Protein AF-A0A382L5S8-F1 (afdb_monomer)

Solvent-accessible surface area (backbone atoms only — not comparable to full-atom values): 6319 Å² total; per-residue (Å²): 64,32,60,45,55,55,72,37,81,93,51,70,38,47,45,64,38,67,53,96,89,38,38,29,32,54,40,30,52,48,18,57,57,67,30,69,77,60,98,70,57,33,40,35,20,45,46,73,76,53,44,63,51,23,57,76,71,74,41,43,64,42,82,46,64,58,73,65,30,42,91,82,44,52,69,68,60,51,51,51,54,48,44,68,75,40,72,85,58,94,75,87,55,85,46,63,33,84,41,54,80,52,46,15,69,65,63,59,72,112

Nearest PDB structures (foldseek):
  1eyr-assembly1_B  TM=9.465E-01  e=4.599E-08  Neisseria meningitidis
  6ckj-assembly1_A  TM=9.377E-01  e=7.183E-08  Neisseria meningitidis
  6ifd-assembly1_A  TM=9.144E-01  e=4.315E-08  Vibrio cholerae
  6ifd-assembly2_C  TM=9.150E-01  e=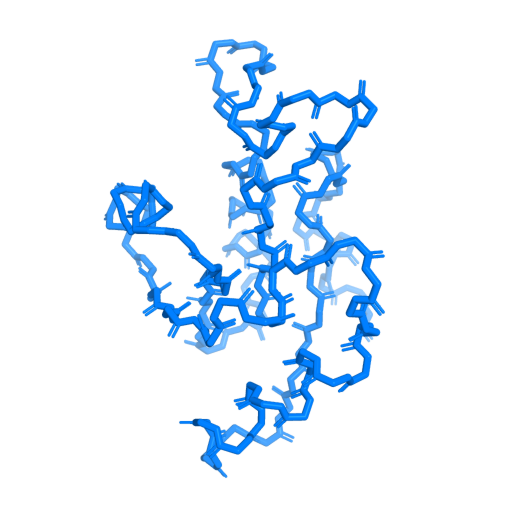8.159E-08  Vibrio cholerae
  1qwj-assembly2_D  TM=9.193E-01  e=1.447E-07  Mus musculus

pLDDT: mean 94.83, std 4.57, range [75.81, 98.69]

Secondary structure (DSSP, 8-state):
-EE--S--SSSTTGGG-EETTEEHHHHHHHHHHHT---S--EEEESSGGGHHHHHHTT-EEEE--GGGGSTT--HHHHHHHHHHH-TT-S------TT-TT--HHHHHT-

Mean predicted aligned error: 2.75 Å

InterPro domains:
  IPR003329 Acylneuraminate cytidylyltransferase [PF02348] (2-109)
  IPR029044 Nucleotide-diphospho-sugar transferases [G3DSA:3.90.550.10] (1-110)
  IPR029044 Nucleotide-diphospho-sugar transferases [SSF53448] (1-109)
  IPR050793 CMP-NeuNAc synthase [PTHR21485] (1-110)

Structure (mmCIF, N/CA/C/O backbone):
data_AF-A0A382L5S8-F1
#
_entry.id   AF-A0A382L5S8-F1
#
loop_
_atom_site.group_PDB
_atom_site.id
_atom_site.type_symbol
_atom_site.label_atom_id
_atom_site.label_alt_id
_atom_site.label_comp_id
_atom_site.label_asym_id
_atom_site.label_entity_id
_atom_site.label_seq_id
_atom_site.pdbx_PDB_ins_code
_atom_site.Cartn_x
_atom_site.Cartn_y
_atom_site.Cartn_z
_atom_site.occupancy
_atom_site.B_iso_or_equiv
_atom_site.auth_seq_id
_atom_site.auth_comp_id
_atom_site.auth_asym_id
_atom_site.auth_atom_id
_atom_site.pdbx_PDB_model_num
ATOM 1 N N . MET A 1 1 ? -2.208 0.787 -5.430 1.00 97.44 1 MET A N 1
ATOM 2 C CA . MET A 1 1 ? -0.902 0.436 -4.819 1.00 97.44 1 MET A CA 1
ATOM 3 C C . MET A 1 1 ? -0.641 1.264 -3.562 1.00 97.44 1 MET A C 1
ATOM 5 O O . MET A 1 1 ? -0.930 2.456 -3.549 1.00 97.44 1 MET A O 1
ATOM 9 N N . ILE A 1 2 ? -0.074 0.651 -2.519 1.00 98.19 2 ILE A N 1
ATOM 10 C CA . ILE A 1 2 ? 0.384 1.313 -1.284 1.00 98.19 2 ILE A CA 1
ATOM 11 C C . ILE A 1 2 ? 1.918 1.187 -1.220 1.00 98.19 2 ILE A C 1
ATOM 13 O O . ILE A 1 2 ? 2.426 0.128 -0.840 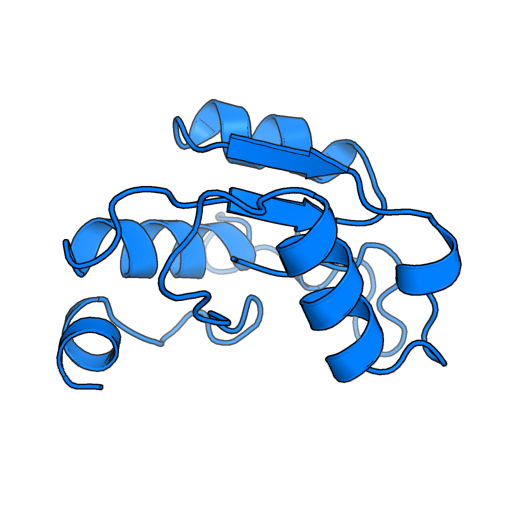1.00 98.19 2 ILE A O 1
ATOM 17 N N . PRO A 1 3 ? 2.686 2.215 -1.614 1.00 96.50 3 PRO A N 1
ATOM 18 C CA . PRO A 1 3 ? 4.143 2.141 -1.665 1.00 96.50 3 PRO A CA 1
ATOM 19 C C . PRO A 1 3 ? 4.769 2.359 -0.288 1.00 96.50 3 PRO A C 1
ATOM 21 O O . PRO A 1 3 ? 4.635 3.418 0.320 1.00 96.50 3 PRO A O 1
ATOM 24 N N . ALA A 1 4 ? 5.525 1.376 0.189 1.00 95.19 4 ALA A N 1
ATOM 25 C CA . ALA A 1 4 ? 6.135 1.369 1.507 1.00 95.19 4 ALA A CA 1
ATOM 26 C C . ALA A 1 4 ? 7.637 1.099 1.419 1.00 95.19 4 ALA A C 1
ATOM 28 O O . ALA A 1 4 ? 8.087 -0.030 1.268 1.00 95.19 4 ALA A O 1
ATOM 29 N N . ARG A 1 5 ? 8.436 2.155 1.562 1.00 92.44 5 ARG A N 1
ATOM 30 C CA . ARG A 1 5 ? 9.902 2.070 1.543 1.00 92.44 5 ARG A CA 1
ATOM 31 C C . ARG A 1 5 ? 10.468 1.675 2.905 1.00 92.44 5 ARG A C 1
ATOM 33 O O . ARG A 1 5 ? 10.059 2.265 3.914 1.00 92.44 5 ARG A O 1
ATOM 40 N N . PHE A 1 6 ? 11.433 0.754 2.940 1.00 90.88 6 PHE A N 1
ATOM 41 C CA . PHE A 1 6 ? 12.088 0.348 4.190 1.00 90.88 6 PHE A CA 1
ATOM 42 C C . PHE A 1 6 ? 13.084 1.411 4.679 1.00 90.88 6 PHE A C 1
ATOM 44 O O . PHE A 1 6 ? 13.015 1.861 5.827 1.00 90.88 6 PHE A O 1
ATOM 51 N N . GLY A 1 7 ? 13.939 1.898 3.772 1.00 85.31 7 GLY A N 1
ATOM 52 C CA . GLY A 1 7 ? 15.031 2.848 4.034 1.00 85.31 7 GLY A CA 1
ATOM 53 C C . GLY A 1 7 ? 14.614 4.306 4.287 1.00 85.31 7 GLY A C 1
ATOM 54 O O . GLY A 1 7 ? 15.130 5.228 3.653 1.00 85.31 7 GLY A O 1
ATOM 55 N N . SER A 1 8 ? 13.665 4.555 5.191 1.00 80.88 8 SER A N 1
ATOM 56 C CA . SER A 1 8 ? 13.264 5.922 5.560 1.00 80.88 8 SER A CA 1
ATOM 57 C C . SER A 1 8 ? 14.355 6.641 6.368 1.00 80.88 8 SER A C 1
ATOM 59 O O . SER A 1 8 ? 14.835 6.118 7.368 1.00 80.88 8 SER A O 1
ATOM 61 N N . THR A 1 9 ? 14.735 7.851 5.938 1.00 76.06 9 THR A N 1
ATOM 62 C CA . THR A 1 9 ? 15.903 8.586 6.465 1.00 76.06 9 THR A CA 1
ATOM 63 C C . THR A 1 9 ? 15.586 9.476 7.668 1.00 76.06 9 THR A C 1
ATOM 65 O O . THR A 1 9 ? 16.327 9.458 8.642 1.00 76.06 9 THR A O 1
ATOM 68 N N . ARG A 1 10 ? 14.480 10.239 7.625 1.00 81.62 10 ARG A N 1
ATOM 69 C CA . ARG A 1 10 ? 14.068 11.150 8.716 1.00 81.62 10 ARG A CA 1
ATOM 70 C C . ARG A 1 10 ? 13.480 10.407 9.918 1.00 81.62 10 ARG A C 1
ATOM 72 O O . ARG A 1 10 ? 13.888 10.640 11.046 1.00 81.62 10 ARG A O 1
ATOM 79 N N . LEU A 1 11 ? 12.548 9.490 9.659 1.00 83.06 11 LEU A N 1
ATOM 80 C CA . LEU A 1 11 ? 12.004 8.562 10.649 1.00 83.06 11 LEU A CA 1
ATOM 81 C C . LEU A 1 11 ? 12.289 7.145 10.157 1.00 83.06 11 LEU A C 1
ATOM 83 O O . LEU A 1 11 ? 11.706 6.713 9.159 1.00 83.06 11 LEU A O 1
ATOM 87 N N . LYS A 1 12 ? 13.220 6.448 10.817 1.00 83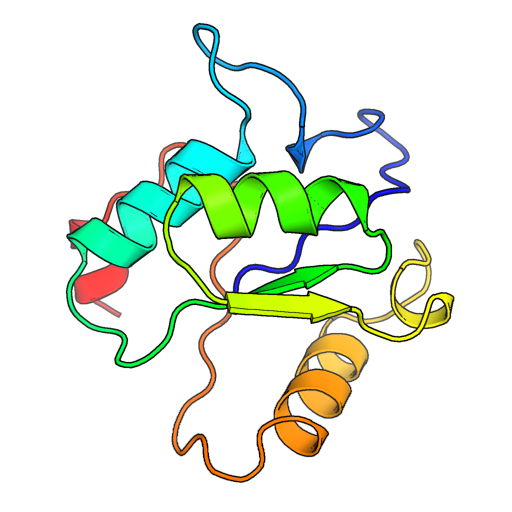.38 12 LYS A N 1
ATOM 88 C CA . LYS A 1 12 ? 13.593 5.076 10.450 1.00 83.38 12 LYS A CA 1
ATOM 89 C C . LYS A 1 12 ? 12.357 4.186 10.465 1.00 83.38 12 LYS A C 1
ATOM 91 O O . LYS A 1 12 ? 11.572 4.241 11.404 1.00 83.38 12 LYS A O 1
ATOM 96 N N . MET A 1 13 ? 12.190 3.386 9.412 1.00 86.31 13 MET A N 1
ATOM 97 C CA . MET A 1 13 ? 11.076 2.441 9.278 1.00 86.31 13 MET A CA 1
ATOM 98 C C . MET A 1 13 ? 9.689 3.074 9.517 1.00 86.31 13 MET A C 1
ATOM 100 O O . MET A 1 13 ? 8.806 2.423 10.061 1.00 86.31 13 MET A O 1
ATOM 104 N N . LYS A 1 14 ? 9.467 4.331 9.092 1.00 89.44 14 LYS A N 1
ATOM 105 C CA . LYS A 1 14 ? 8.224 5.092 9.356 1.00 89.44 14 LYS A CA 1
ATOM 106 C C . LYS A 1 14 ? 6.922 4.325 9.087 1.00 89.44 14 LYS A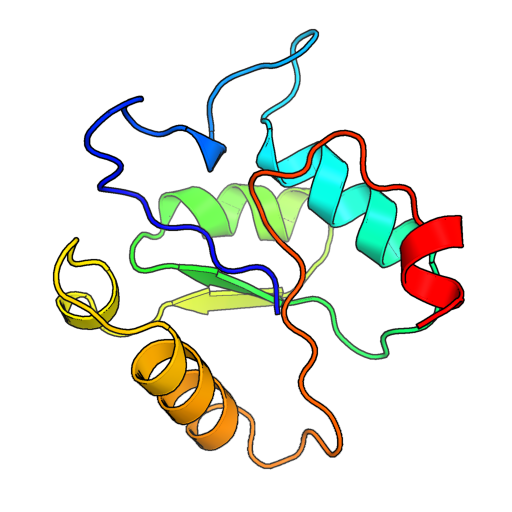 C 1
ATOM 108 O O . LYS A 1 14 ? 5.994 4.424 9.872 1.00 89.44 14 LYS A O 1
ATOM 113 N N . ASN A 1 15 ? 6.868 3.526 8.019 1.00 92.56 15 ASN A N 1
ATOM 114 C CA . ASN A 1 15 ? 5.679 2.744 7.656 1.00 92.56 15 ASN A CA 1
ATOM 115 C C . ASN A 1 15 ? 5.364 1.632 8.677 1.00 92.56 15 ASN A C 1
ATOM 117 O O . ASN A 1 15 ? 4.225 1.184 8.771 1.00 92.56 15 ASN A O 1
ATOM 121 N N . LEU A 1 16 ? 6.374 1.191 9.431 1.00 93.69 16 LEU A N 1
ATOM 122 C CA . LEU A 1 16 ? 6.279 0.203 10.506 1.00 93.69 16 LEU A CA 1
ATOM 123 C C . LEU A 1 16 ? 6.151 0.850 11.891 1.00 93.69 16 LEU A C 1
ATOM 125 O O . LEU A 1 16 ? 5.886 0.141 12.859 1.00 93.69 16 LEU A O 1
ATOM 129 N N . ALA A 1 17 ? 6.355 2.168 12.001 1.00 93.31 17 ALA A N 1
ATOM 130 C CA . ALA A 1 17 ? 6.230 2.878 13.265 1.00 93.31 17 ALA A CA 1
ATOM 131 C C . ALA A 1 17 ? 4.809 2.717 13.808 1.00 93.31 17 ALA A C 1
ATOM 133 O O . ALA A 1 17 ? 3.840 2.783 13.050 1.00 93.31 17 ALA A O 1
ATOM 134 N N . LEU A 1 18 ? 4.697 2.481 15.113 1.00 94.00 18 LEU A N 1
ATOM 135 C CA . LEU A 1 18 ? 3.409 2.249 15.745 1.00 94.00 18 LEU A CA 1
ATOM 136 C C . LEU A 1 18 ? 2.715 3.579 16.039 1.00 94.00 18 LEU A C 1
ATOM 138 O O . LEU A 1 18 ? 3.309 4.484 16.622 1.00 94.00 18 LEU A O 1
ATOM 142 N N . ILE A 1 19 ? 1.446 3.661 15.668 1.00 94.19 19 ILE A N 1
ATOM 143 C CA . ILE A 1 19 ? 0.488 4.661 16.129 1.00 94.19 19 ILE A CA 1
ATOM 144 C C . ILE A 1 19 ? -0.570 3.856 16.874 1.00 94.19 19 ILE A C 1
ATOM 146 O O . ILE A 1 19 ? -1.048 2.868 16.332 1.00 94.19 19 ILE A O 1
ATOM 150 N N . ASP A 1 20 ? -0.849 4.200 18.131 1.00 94.38 20 ASP A N 1
ATOM 151 C CA . ASP A 1 20 ? -1.836 3.492 18.966 1.00 94.38 20 ASP A CA 1
ATOM 152 C C . ASP A 1 20 ? -1.704 1.947 18.913 1.00 94.38 20 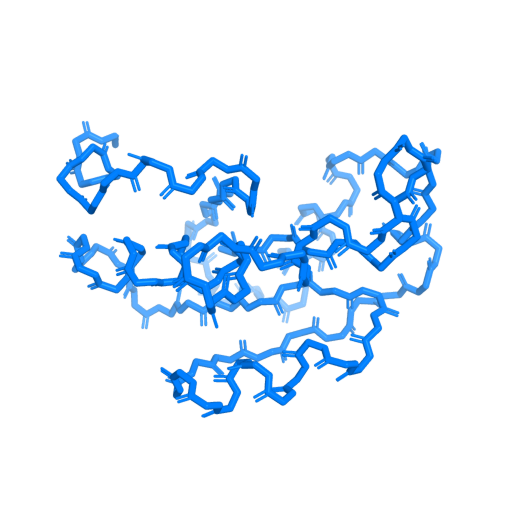ASP A C 1
ATOM 154 O O . ASP A 1 20 ? -2.649 1.196 18.678 1.00 94.38 20 ASP A O 1
ATOM 158 N N . GLY A 1 21 ? -0.461 1.460 19.026 1.00 94.12 21 GLY A N 1
ATOM 159 C CA . GLY A 1 21 ? -0.138 0.028 19.002 1.00 94.12 21 GLY A CA 1
ATOM 160 C C . GLY A 1 21 ? -0.198 -0.659 17.629 1.00 94.12 21 GLY A C 1
ATOM 161 O O . GLY A 1 21 ? 0.115 -1.846 17.544 1.00 94.12 21 GLY A O 1
ATOM 162 N N . LYS A 1 22 ? -0.540 0.049 16.545 1.00 93.12 22 LYS A N 1
ATOM 163 C CA . LYS A 1 22 ? -0.659 -0.508 15.186 1.00 93.12 22 LYS A CA 1
ATOM 164 C C . LYS A 1 22 ? 0.358 0.118 14.221 1.00 93.12 22 LYS A C 1
ATOM 166 O O . LYS A 1 22 ? 0.587 1.323 14.282 1.00 93.12 22 LYS A O 1
ATOM 171 N N . PRO A 1 23 ? 0.968 -0.649 13.294 1.00 94.00 23 PRO A N 1
ATOM 172 C CA . PRO A 1 23 ? 1.878 -0.084 12.293 1.00 94.00 23 PRO A CA 1
ATOM 173 C C . PRO A 1 23 ? 1.194 0.998 11.447 1.00 94.00 23 PRO A C 1
ATOM 175 O O . PRO A 1 23 ? 0.082 0.778 10.981 1.00 94.00 23 PRO A O 1
ATOM 178 N N . MET A 1 24 ? 1.856 2.124 11.178 1.00 95.44 24 MET A N 1
ATOM 179 C CA . MET A 1 24 ? 1.301 3.250 10.407 1.00 95.44 24 MET A CA 1
ATOM 180 C C . MET A 1 24 ? 0.655 2.812 9.084 1.00 95.44 24 MET A C 1
ATOM 182 O O . MET A 1 24 ? -0.456 3.229 8.770 1.00 95.44 24 MET A O 1
ATOM 186 N N . ILE A 1 25 ? 1.308 1.915 8.338 1.00 96.50 25 ILE A N 1
ATOM 187 C CA . ILE A 1 25 ? 0.782 1.406 7.063 1.00 96.50 25 ILE A CA 1
ATOM 188 C C . ILE A 1 25 ? -0.557 0.664 7.208 1.00 96.50 25 ILE A C 1
ATOM 190 O O . ILE A 1 25 ? -1.335 0.621 6.260 1.00 96.50 25 ILE A O 1
ATOM 194 N N . SER A 1 26 ? -0.856 0.094 8.380 1.00 96.62 26 SER A N 1
ATOM 195 C CA . SER A 1 26 ? -2.112 -0.630 8.589 1.00 96.62 26 SER A CA 1
ATOM 196 C C . SER A 1 26 ? -3.343 0.260 8.497 1.00 96.62 26 SER A C 1
ATOM 198 O O . SER A 1 26 ? -4.360 -0.175 7.967 1.00 96.62 26 SER A O 1
ATOM 200 N N . TYR A 1 27 ? -3.239 1.512 8.946 1.00 97.44 27 TYR A N 1
ATOM 201 C CA . TYR A 1 27 ? -4.317 2.489 8.829 1.00 97.44 27 TYR A CA 1
ATOM 202 C C . TYR A 1 27 ? -4.663 2.746 7.364 1.00 97.44 27 TYR A C 1
ATOM 204 O O . TYR A 1 27 ? -5.827 2.726 6.986 1.00 97.44 27 TYR A O 1
ATOM 212 N N . VAL A 1 28 ? -3.636 2.883 6.523 1.00 97.50 28 VAL A N 1
ATOM 213 C CA . VAL A 1 28 ? -3.798 3.128 5.086 1.00 97.50 28 VAL A CA 1
ATOM 214 C C . VAL A 1 28 ? -4.364 1.903 4.368 1.00 97.50 28 VAL A C 1
ATOM 216 O O . VAL A 1 28 ? -5.201 2.041 3.481 1.00 97.50 28 VAL A O 1
ATOM 219 N N . ILE A 1 29 ? -3.947 0.698 4.768 1.00 98.06 29 ILE A N 1
ATOM 220 C CA . ILE A 1 29 ? -4.532 -0.546 4.252 1.00 98.06 29 ILE A CA 1
ATOM 221 C C . ILE A 1 29 ? -6.020 -0.624 4.603 1.00 98.06 29 ILE A C 1
ATOM 223 O O . ILE A 1 29 ? -6.828 -0.932 3.732 1.00 98.06 29 ILE A O 1
ATOM 227 N N . ASN A 1 30 ? -6.390 -0.329 5.851 1.00 98.00 30 ASN A N 1
ATOM 228 C CA . ASN A 1 30 ? -7.790 -0.347 6.272 1.00 98.00 30 ASN A CA 1
ATOM 229 C C . ASN A 1 30 ? -8.609 0.703 5.525 1.00 98.00 30 ASN A C 1
ATOM 231 O O . ASN A 1 30 ? -9.634 0.344 4.965 1.00 98.00 30 ASN A O 1
ATOM 235 N N . ALA A 1 31 ? -8.117 1.937 5.405 1.00 98.06 31 ALA A N 1
ATOM 236 C CA . ALA A 1 31 ? -8.790 2.985 4.642 1.00 98.06 31 ALA A CA 1
ATOM 237 C C . ALA A 1 31 ? -9.014 2.581 3.174 1.00 98.06 31 ALA A C 1
ATOM 239 O O . ALA A 1 31 ? -10.106 2.757 2.642 1.00 98.06 31 ALA A O 1
ATOM 240 N N . ALA A 1 32 ? -8.010 1.979 2.525 1.00 98.12 32 ALA A N 1
ATOM 241 C CA . ALA A 1 32 ? -8.146 1.480 1.157 1.00 98.12 32 ALA A CA 1
ATOM 242 C C . ALA A 1 32 ? -9.149 0.318 1.037 1.00 98.12 32 ALA A C 1
ATOM 244 O O . ALA A 1 32 ? -9.789 0.173 0.004 1.00 98.12 32 ALA A O 1
ATOM 245 N N . LYS A 1 33 ? -9.296 -0.522 2.068 1.00 98.00 33 LYS A N 1
ATOM 246 C CA . LYS A 1 33 ? -10.317 -1.584 2.093 1.00 98.00 33 LYS A CA 1
ATOM 247 C C . LYS A 1 33 ? -11.713 -1.018 2.347 1.00 98.00 33 LYS A C 1
ATOM 249 O O . LYS A 1 33 ? -12.662 -1.417 1.686 1.00 98.00 33 LYS A O 1
ATOM 254 N N . GLU A 1 34 ? -11.825 -0.101 3.301 1.00 98.06 34 GLU A N 1
ATOM 255 C CA . GLU A 1 34 ? -13.070 0.557 3.704 1.00 98.06 34 GLU A CA 1
ATOM 256 C C . GLU A 1 34 ? -13.658 1.425 2.592 1.00 98.06 34 GLU A C 1
ATOM 258 O O . GLU A 1 34 ? -14.875 1.569 2.527 1.00 98.06 34 GLU A O 1
ATOM 263 N N . SER A 1 35 ? -12.825 1.976 1.702 1.00 97.81 35 SER A N 1
ATOM 264 C CA . SER A 1 35 ? -13.309 2.748 0.556 1.00 97.81 35 SER A CA 1
ATOM 265 C C . SER A 1 35 ? -14.132 1.907 -0.422 1.00 97.81 35 SER A C 1
ATOM 267 O O . SER A 1 35 ? -15.015 2.443 -1.081 1.00 97.81 35 SER A O 1
ATOM 269 N N . GLY A 1 36 ? -13.851 0.603 -0.536 1.00 97.75 36 GLY A N 1
ATOM 270 C CA . GLY A 1 36 ? -14.589 -0.315 -1.407 1.00 97.75 36 GLY A CA 1
ATOM 271 C C . GLY A 1 36 ? -14.451 -0.047 -2.911 1.00 97.75 36 GLY A C 1
ATOM 272 O O . GLY A 1 36 ? -15.196 -0.634 -3.687 1.00 97.75 36 GLY A O 1
ATOM 273 N N . VAL A 1 37 ? -13.521 0.820 -3.331 1.00 97.50 37 VAL A N 1
ATOM 274 C CA . VAL A 1 37 ? -13.369 1.239 -4.742 1.00 97.50 37 VAL A CA 1
ATOM 275 C C . VAL A 1 37 ? -12.280 0.488 -5.515 1.00 97.50 37 VAL A C 1
ATOM 277 O O . VAL A 1 37 ? -12.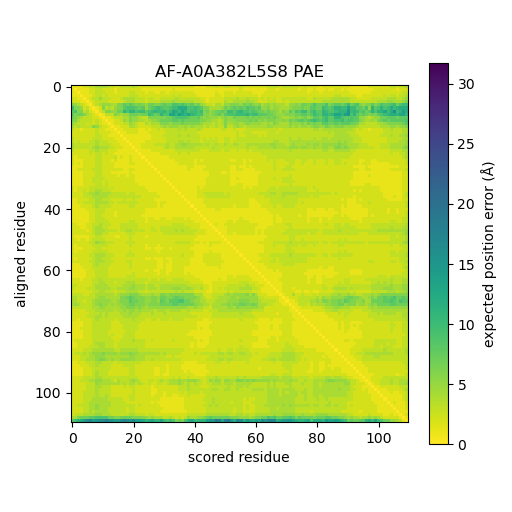110 0.728 -6.704 1.00 97.50 37 VAL A O 1
ATOM 280 N N . PHE A 1 38 ? -11.508 -0.385 -4.860 1.00 97.69 38 PHE A N 1
ATOM 281 C CA . PHE A 1 38 ? -10.386 -1.088 -5.491 1.00 97.69 38 PHE A CA 1
ATOM 282 C C . PHE A 1 38 ? -10.673 -2.580 -5.661 1.00 97.69 38 PHE A C 1
ATOM 284 O O . PHE A 1 38 ? -10.945 -3.264 -4.675 1.00 97.69 38 PHE A O 1
ATOM 291 N N . ASP A 1 39 ? -10.480 -3.105 -6.873 1.00 97.81 39 ASP A N 1
ATOM 292 C CA . ASP A 1 39 ? -10.529 -4.552 -7.137 1.00 97.81 39 ASP A CA 1
ATOM 293 C C . ASP A 1 39 ? -9.355 -5.297 -6.488 1.00 97.81 39 ASP A C 1
ATOM 295 O O . ASP A 1 39 ? -9.491 -6.423 -6.007 1.00 97.81 39 ASP A O 1
ATOM 299 N N . LYS A 1 40 ? -8.179 -4.654 -6.462 1.00 97.94 40 LYS A N 1
ATOM 300 C CA . LYS A 1 40 ? -6.958 -5.169 -5.836 1.00 97.94 40 LYS A CA 1
ATOM 301 C C . LYS A 1 40 ? -6.272 -4.090 -5.009 1.00 97.94 40 LYS A C 1
ATOM 303 O O . LYS A 1 40 ? -6.063 -2.961 -5.453 1.00 97.94 40 LYS A O 1
ATOM 308 N N . ILE A 1 41 ? -5.819 -4.475 -3.820 1.00 98.56 41 ILE A N 1
ATOM 309 C CA . ILE A 1 41 ? -4.968 -3.651 -2.959 1.00 98.56 41 ILE A CA 1
ATOM 310 C C . ILE A 1 41 ? -3.630 -4.366 -2.832 1.00 98.56 41 ILE A C 1
ATOM 312 O O . ILE A 1 41 ? -3.580 -5.532 -2.455 1.00 98.56 41 ILE A O 1
ATOM 316 N N . ILE A 1 42 ? -2.545 -3.661 -3.154 1.00 98.69 42 ILE A N 1
ATOM 317 C CA . ILE A 1 42 ? -1.198 -4.241 -3.204 1.00 98.69 42 ILE A CA 1
ATOM 318 C C . ILE A 1 42 ? -0.230 -3.343 -2.441 1.00 98.69 42 ILE A C 1
ATOM 320 O O . ILE A 1 42 ? -0.114 -2.152 -2.754 1.00 98.69 42 ILE A O 1
ATOM 324 N N . VAL A 1 43 ? 0.491 -3.906 -1.470 1.00 98.44 43 VAL A N 1
ATOM 325 C CA . VAL A 1 43 ? 1.643 -3.238 -0.849 1.00 98.44 43 VAL A CA 1
ATOM 326 C C . VAL A 1 43 ? 2.851 -3.379 -1.771 1.00 98.44 43 VAL A C 1
ATOM 328 O O . VAL A 1 43 ? 3.269 -4.490 -2.081 1.00 98.44 43 VAL A O 1
ATOM 331 N N . ASN A 1 44 ? 3.427 -2.254 -2.188 1.00 98.12 44 ASN A N 1
ATOM 332 C CA . ASN A 1 44 ? 4.615 -2.181 -3.040 1.00 98.12 44 ASN A CA 1
ATOM 333 C C . ASN A 1 44 ? 5.832 -1.827 -2.176 1.00 98.12 44 ASN A C 1
ATOM 335 O O . ASN A 1 44 ? 5.846 -0.772 -1.544 1.00 98.12 44 ASN A O 1
ATOM 339 N N . SER A 1 45 ? 6.848 -2.688 -2.109 1.00 97.12 45 SER A N 1
ATOM 340 C CA . SER A 1 45 ? 8.017 -2.435 -1.257 1.00 97.12 45 SER A CA 1
ATOM 341 C C . SER A 1 45 ? 9.300 -3.062 -1.778 1.00 97.12 45 SER A C 1
ATOM 343 O O . SER A 1 45 ? 9.271 -4.107 -2.410 1.00 97.12 45 SER A O 1
ATOM 345 N N . ASP A 1 46 ? 10.422 -2.436 -1.433 1.00 95.25 46 ASP A N 1
ATOM 346 C CA . ASP A 1 46 ? 11.795 -2.928 -1.596 1.00 95.25 46 ASP A CA 1
ATOM 347 C C . ASP A 1 46 ? 12.229 -3.934 -0.511 1.00 95.25 46 ASP A C 1
ATOM 349 O O . ASP A 1 46 ? 13.371 -4.373 -0.504 1.00 95.25 46 ASP A O 1
ATOM 353 N N . HIS A 1 47 ? 11.365 -4.287 0.452 1.00 95.62 47 HIS A N 1
ATOM 354 C CA . HIS A 1 47 ? 11.761 -5.164 1.559 1.00 95.62 47 HIS A CA 1
ATOM 355 C C . HIS A 1 47 ? 10.665 -6.152 1.976 1.00 95.62 47 HIS A C 1
ATOM 357 O O . HIS A 1 47 ? 9.509 -5.787 2.200 1.00 95.62 47 HIS A O 1
ATOM 363 N N . HIS A 1 48 ? 11.039 -7.419 2.181 1.00 95.44 48 HIS A N 1
ATOM 364 C CA . HIS A 1 48 ? 10.101 -8.508 2.492 1.00 95.44 48 HIS A CA 1
ATOM 365 C C . HIS A 1 48 ? 9.381 -8.383 3.839 1.00 95.44 48 HIS A C 1
ATOM 367 O O . HIS A 1 48 ? 8.353 -9.022 4.036 1.00 95.44 48 HIS A O 1
ATOM 373 N N . ILE A 1 49 ? 9.847 -7.535 4.760 1.00 94.12 49 ILE A N 1
ATOM 374 C CA . ILE A 1 49 ? 9.158 -7.309 6.046 1.00 94.12 49 ILE A CA 1
ATOM 375 C C . ILE A 1 49 ? 7.681 -6.920 5.863 1.00 94.12 49 ILE A C 1
ATOM 377 O O . ILE A 1 49 ? 6.825 -7.318 6.655 1.00 94.12 49 ILE A O 1
ATOM 381 N N . PHE A 1 50 ? 7.371 -6.198 4.782 1.00 96.12 50 PHE A N 1
ATOM 382 C CA . PHE A 1 50 ? 6.018 -5.764 4.456 1.00 96.12 50 PHE A CA 1
ATOM 383 C C . PHE A 1 50 ? 5.129 -6.889 3.912 1.00 96.12 50 PHE A C 1
ATOM 385 O O . PHE A 1 50 ? 3.910 -6.767 4.017 1.00 96.12 50 PHE A O 1
ATOM 392 N N . LYS A 1 51 ? 5.698 -8.009 3.436 1.00 97.38 51 LYS A N 1
ATOM 393 C CA . LYS A 1 51 ? 4.928 -9.199 3.036 1.00 97.38 51 LYS A CA 1
ATOM 394 C C . LYS A 1 51 ? 4.083 -9.715 4.198 1.00 97.38 51 LYS A C 1
ATOM 396 O O . LYS A 1 51 ? 2.879 -9.868 4.056 1.00 97.38 51 LYS A O 1
ATOM 401 N N . SER A 1 52 ? 4.688 -9.833 5.382 1.00 95.06 52 SER A N 1
ATOM 402 C CA . SER A 1 52 ? 3.978 -10.257 6.598 1.00 95.06 52 SER A CA 1
ATOM 403 C C . SER A 1 52 ? 2.816 -9.334 6.986 1.00 95.06 52 SER A C 1
ATOM 405 O O . SER A 1 52 ? 1.850 -9.770 7.606 1.00 95.06 52 SER A O 1
ATOM 407 N N . ILE A 1 53 ? 2.902 -8.041 6.651 1.00 95.19 53 ILE A N 1
ATOM 408 C CA . ILE A 1 53 ? 1.806 -7.095 6.866 1.00 95.19 53 ILE A CA 1
ATOM 409 C C . ILE A 1 53 ? 0.716 -7.351 5.834 1.00 95.19 53 ILE A C 1
ATOM 411 O O . ILE A 1 53 ? -0.422 -7.546 6.235 1.00 95.19 53 ILE A O 1
ATOM 415 N N . ALA A 1 54 ? 1.056 -7.397 4.546 1.00 97.69 54 ALA A N 1
ATOM 416 C CA . ALA A 1 54 ? 0.095 -7.668 3.481 1.00 97.69 54 ALA A CA 1
ATOM 417 C C . ALA A 1 54 ? -0.707 -8.958 3.747 1.00 97.69 54 ALA A C 1
ATOM 419 O O . ALA A 1 54 ? -1.937 -8.927 3.746 1.00 97.69 54 ALA A O 1
ATOM 420 N N . ASP A 1 55 ? -0.018 -10.036 4.133 1.00 97.81 55 ASP A N 1
ATOM 421 C CA . ASP A 1 55 ? -0.635 -11.325 4.461 1.00 97.81 55 ASP A CA 1
ATOM 422 C C . ASP A 1 55 ? -1.615 -11.214 5.640 1.00 97.81 55 ASP A C 1
ATOM 424 O O . ASP A 1 55 ? -2.738 -11.700 5.560 1.00 97.81 55 ASP A O 1
ATOM 428 N N . ARG A 1 56 ? -1.250 -10.498 6.717 1.00 96.31 56 ARG A N 1
ATOM 429 C CA . ARG A 1 56 ? -2.151 -10.267 7.867 1.00 96.31 56 ARG A CA 1
ATOM 430 C C . ARG A 1 56 ? -3.432 -9.520 7.501 1.00 96.31 56 ARG A C 1
ATOM 432 O O . ARG A 1 56 ? -4.443 -9.696 8.175 1.00 96.31 56 ARG A O 1
ATOM 439 N N . TYR A 1 57 ? -3.384 -8.667 6.480 1.00 96.94 57 TYR A N 1
ATOM 440 C CA . TYR A 1 57 ? -4.541 -7.901 6.016 1.00 96.94 57 TYR A CA 1
ATOM 441 C C . TYR A 1 57 ? -5.272 -8.564 4.839 1.00 96.94 57 TYR A C 1
ATOM 443 O O . TYR A 1 57 ? -6.285 -8.015 4.389 1.00 96.94 57 TYR A O 1
ATOM 451 N N . ASN A 1 58 ? -4.819 -9.748 4.404 1.00 97.75 58 ASN A N 1
ATOM 452 C CA . ASN A 1 58 ? -5.314 -10.485 3.241 1.00 97.75 58 ASN A CA 1
ATOM 453 C C . ASN A 1 58 ? -5.306 -9.627 1.968 1.00 97.75 58 ASN A C 1
ATOM 455 O O . ASN A 1 58 ? -6.323 -9.498 1.291 1.00 97.75 58 ASN A O 1
ATOM 459 N N . ILE A 1 59 ? -4.169 -8.988 1.695 1.00 98.38 59 ILE A N 1
ATOM 460 C CA . ILE A 1 59 ? -3.938 -8.197 0.484 1.00 98.38 59 ILE A CA 1
ATOM 461 C C . ILE A 1 59 ? -2.638 -8.633 -0.191 1.00 98.38 59 ILE A C 1
ATOM 463 O O . ILE A 1 59 ? -1.789 -9.284 0.426 1.00 98.38 59 ILE A O 1
ATOM 467 N N . ASP A 1 60 ? -2.458 -8.238 -1.445 1.00 98.44 60 ASP A N 1
ATOM 468 C CA . ASP A 1 60 ? -1.290 -8.646 -2.210 1.00 98.44 60 ASP A CA 1
ATOM 469 C C . ASP A 1 60 ? -0.035 -7.870 -1.803 1.00 98.44 60 ASP A C 1
ATOM 471 O O . ASP A 1 60 ? -0.061 -6.757 -1.261 1.00 98.44 60 ASP A O 1
ATOM 475 N N . PHE A 1 61 ? 1.106 -8.474 -2.109 1.00 98.62 61 PHE A N 1
ATOM 476 C CA . PHE A 1 61 ? 2.413 -7.875 -1.915 1.00 98.62 61 PHE A CA 1
ATOM 477 C C . PHE A 1 61 ? 3.211 -7.968 -3.201 1.00 98.62 61 PHE A C 1
ATOM 479 O O . PHE A 1 61 ? 3.360 -9.052 -3.762 1.00 98.62 61 PHE A O 1
ATOM 486 N N . TYR A 1 62 ? 3.791 -6.845 -3.598 1.00 98.50 62 TYR A N 1
ATOM 487 C CA . TYR A 1 62 ? 4.735 -6.774 -4.692 1.00 98.50 62 TYR A CA 1
ATOM 488 C C . TYR A 1 62 ? 6.098 -6.322 -4.165 1.00 98.50 62 TYR A C 1
ATOM 490 O O . TYR A 1 62 ? 6.246 -5.222 -3.616 1.00 98.50 62 TYR A O 1
ATOM 498 N N . HIS A 1 63 ? 7.083 -7.205 -4.325 1.00 98.06 63 HIS A N 1
ATOM 499 C CA . HIS A 1 63 ? 8.476 -6.919 -4.023 1.00 98.06 63 HIS A CA 1
ATOM 500 C C . HIS A 1 63 ? 9.118 -6.248 -5.238 1.00 98.06 63 HIS A C 1
ATOM 502 O O . HIS A 1 63 ? 9.452 -6.922 -6.211 1.00 98.06 63 HIS A O 1
ATOM 508 N N . ARG A 1 64 ? 9.260 -4.926 -5.190 1.00 96.75 64 ARG A N 1
ATOM 509 C CA . ARG A 1 64 ? 9.872 -4.160 -6.281 1.00 96.75 64 ARG A CA 1
ATOM 510 C C . ARG A 1 64 ? 11.402 -4.245 -6.224 1.00 96.75 64 ARG A C 1
ATOM 512 O O . ARG A 1 64 ? 11.945 -4.481 -5.142 1.00 96.75 64 ARG A O 1
ATOM 519 N N . PRO A 1 65 ? 12.105 -3.954 -7.328 1.00 96.25 65 PRO A N 1
ATOM 520 C CA . PRO A 1 65 ? 13.563 -3.851 -7.347 1.00 96.25 65 PRO A CA 1
ATOM 521 C C . PRO A 1 65 ? 14.145 -2.923 -6.259 1.00 96.25 65 PRO A 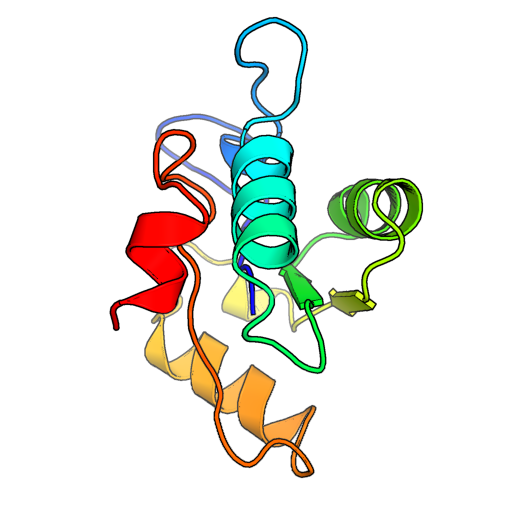C 1
ATOM 523 O O . PRO A 1 65 ? 13.647 -1.818 -6.021 1.00 96.25 65 PRO A O 1
ATOM 526 N N . GLU A 1 66 ? 15.244 -3.338 -5.617 1.00 93.12 66 GLU A N 1
ATOM 527 C CA . GLU A 1 66 ? 15.856 -2.611 -4.487 1.00 93.12 66 GLU A CA 1
ATOM 528 C C . GLU A 1 66 ? 16.279 -1.173 -4.834 1.00 93.12 66 GLU A C 1
ATOM 530 O O . GLU A 1 66 ? 16.174 -0.265 -4.004 1.00 93.12 66 GLU A O 1
ATOM 535 N N . ASN A 1 67 ? 16.711 -0.924 -6.075 1.00 93.25 67 ASN A N 1
ATOM 536 C CA . ASN A 1 67 ? 17.105 0.408 -6.546 1.00 93.25 67 ASN A CA 1
ATOM 537 C C . ASN A 1 67 ? 15.946 1.421 -6.486 1.00 93.25 67 ASN A C 1
ATOM 539 O O . ASN A 1 67 ? 16.184 2.611 -6.265 1.00 93.25 67 ASN A O 1
ATOM 543 N N . LEU A 1 68 ? 14.696 0.959 -6.600 1.00 94.69 68 LEU A N 1
ATOM 544 C CA . LEU A 1 68 ? 13.491 1.781 -6.443 1.00 94.69 68 LEU A CA 1
ATOM 545 C C . LEU A 1 68 ? 13.127 2.041 -4.964 1.00 94.69 68 LEU A C 1
ATOM 547 O O . LEU A 1 68 ? 12.256 2.858 -4.662 1.00 94.69 68 LEU A O 1
ATOM 551 N N . GLY A 1 69 ? 13.829 1.398 -4.024 1.00 89.50 69 GLY A N 1
ATOM 552 C CA . GLY A 1 69 ? 13.795 1.651 -2.579 1.00 89.50 69 GLY A CA 1
ATOM 553 C C . GLY A 1 69 ? 14.743 2.756 -2.089 1.00 89.50 69 GLY A C 1
ATOM 554 O O . GLY A 1 69 ? 14.737 3.125 -0.905 1.00 89.50 69 GLY A O 1
ATOM 555 N N . SER A 1 70 ? 15.554 3.326 -2.981 1.00 89.19 70 SER A N 1
ATOM 556 C CA . SER A 1 70 ? 16.506 4.392 -2.651 1.00 89.19 70 SER A CA 1
ATOM 557 C C . SER A 1 70 ? 15.815 5.724 -2.319 1.00 89.19 70 SER A C 1
ATOM 559 O O . SER A 1 70 ? 14.694 5.997 -2.742 1.00 89.19 70 SER A O 1
ATOM 561 N N . SER A 1 71 ? 16.496 6.605 -1.576 1.00 85.81 71 SER A N 1
ATOM 562 C CA . SER A 1 71 ? 16.047 7.992 -1.365 1.00 85.81 71 SER A CA 1
ATOM 563 C C . SER A 1 71 ? 16.152 8.866 -2.615 1.00 85.81 71 SER A C 1
ATOM 565 O O . SER A 1 71 ? 15.601 9.961 -2.623 1.00 85.81 71 SER A O 1
ATOM 567 N N . THR A 1 72 ? 16.875 8.408 -3.638 1.00 89.31 72 THR A N 1
ATOM 568 C CA . THR A 1 72 ? 17.027 9.093 -4.929 1.00 89.31 72 THR A CA 1
ATOM 569 C C . THR A 1 72 ? 16.056 8.585 -5.996 1.00 89.31 72 THR A C 1
ATOM 571 O O . THR A 1 72 ? 15.962 9.196 -7.059 1.00 89.31 72 THR A O 1
ATOM 574 N N . ALA A 1 73 ? 15.336 7.489 -5.731 1.00 92.88 73 ALA A N 1
ATOM 575 C CA . ALA A 1 73 ? 14.332 6.964 -6.647 1.00 92.88 73 ALA A CA 1
ATOM 576 C C . ALA A 1 73 ? 13.163 7.951 -6.772 1.00 92.88 73 ALA A C 1
ATOM 578 O O . ALA A 1 73 ? 12.675 8.489 -5.775 1.00 92.88 73 ALA A O 1
ATOM 579 N N . LYS A 1 74 ? 12.715 8.185 -8.007 1.00 94.38 74 LYS A N 1
ATOM 580 C CA . LYS A 1 74 ? 11.550 9.027 -8.287 1.00 94.38 74 LYS A CA 1
ATOM 581 C C . LYS A 1 74 ? 10.272 8.209 -8.148 1.00 94.38 74 LYS A C 1
ATOM 583 O O . LYS A 1 74 ? 10.247 7.040 -8.527 1.00 94.38 74 LYS A O 1
ATOM 588 N N . SER A 1 75 ? 9.207 8.842 -7.661 1.00 94.25 75 SER A N 1
ATOM 589 C CA . SER A 1 75 ? 7.886 8.210 -7.575 1.00 94.25 75 SER A CA 1
ATOM 590 C C . SER A 1 75 ? 7.407 7.709 -8.938 1.00 94.25 75 SER A C 1
ATOM 592 O O . SER A 1 75 ? 6.907 6.595 -9.015 1.00 94.25 75 SER A O 1
ATOM 594 N N . ASP A 1 76 ? 7.653 8.463 -10.012 1.00 96.56 76 ASP A N 1
ATOM 595 C CA . ASP A 1 76 ? 7.258 8.084 -11.376 1.00 96.56 76 ASP A CA 1
ATOM 596 C C . ASP A 1 76 ? 7.881 6.750 -11.805 1.00 96.56 76 ASP A C 1
ATOM 598 O O . ASP A 1 76 ? 7.211 5.920 -12.406 1.00 96.56 76 ASP A O 1
ATOM 602 N N . SER A 1 77 ? 9.142 6.499 -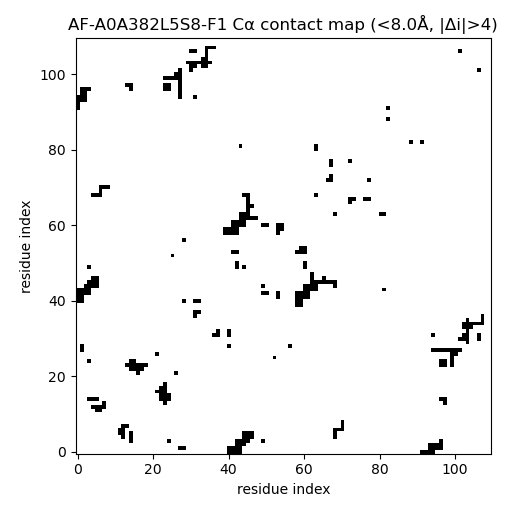11.434 1.00 97.31 77 SER A N 1
ATOM 603 C CA . SER A 1 77 ? 9.818 5.229 -11.723 1.00 97.31 77 SER A CA 1
ATOM 604 C C . SER A 1 77 ? 9.216 4.061 -10.943 1.00 97.31 77 SER A C 1
ATOM 606 O O . SER A 1 77 ? 9.151 2.957 -11.463 1.00 97.31 77 SER A O 1
ATOM 608 N N . VAL A 1 78 ? 8.755 4.301 -9.711 1.00 97.19 78 VAL A N 1
ATOM 609 C CA . VAL A 1 78 ? 8.045 3.292 -8.908 1.00 97.19 78 VAL A CA 1
ATOM 610 C C . VAL A 1 78 ? 6.689 2.962 -9.528 1.00 97.19 78 VAL A C 1
ATOM 612 O O . VAL A 1 78 ? 6.292 1.802 -9.542 1.00 97.19 78 VAL A O 1
ATOM 615 N N . VAL A 1 79 ? 5.966 3.976 -10.008 1.00 97.69 79 VAL A N 1
ATOM 616 C CA . VAL A 1 79 ? 4.661 3.783 -10.652 1.00 97.69 79 VAL A CA 1
ATOM 617 C C . VAL A 1 79 ? 4.825 3.057 -11.986 1.00 97.69 79 VAL A C 1
ATOM 619 O O . VAL A 1 79 ? 4.087 2.112 -12.231 1.00 97.69 79 VAL A O 1
ATOM 622 N N . ALA A 1 80 ? 5.808 3.440 -12.805 1.00 97.94 80 ALA A N 1
ATOM 623 C CA . ALA A 1 80 ? 6.094 2.776 -14.077 1.00 97.94 80 ALA A CA 1
ATOM 624 C C . ALA A 1 80 ? 6.436 1.287 -13.890 1.00 97.94 80 ALA A C 1
ATOM 626 O O . ALA A 1 80 ? 5.796 0.443 -14.505 1.00 97.94 80 ALA A O 1
ATOM 627 N N . ASP A 1 81 ? 7.358 0.964 -12.975 1.00 98.25 81 ASP A N 1
ATOM 628 C CA . ASP A 1 81 ? 7.702 -0.419 -12.599 1.00 98.25 81 ASP A CA 1
ATOM 629 C C . ASP A 1 81 ? 6.470 -1.217 -12.143 1.00 98.25 81 ASP A C 1
ATOM 631 O O . ASP A 1 81 ? 6.255 -2.352 -12.564 1.00 98.25 81 ASP A O 1
ATOM 635 N N . PHE A 1 82 ? 5.599 -0.598 -11.340 1.00 98.38 82 PHE A N 1
ATOM 636 C CA . PHE A 1 82 ? 4.356 -1.229 -10.910 1.00 98.38 82 PHE A CA 1
ATOM 637 C C . PHE A 1 82 ? 3.398 -1.490 -12.084 1.00 98.38 82 PHE A C 1
ATOM 639 O O . PHE A 1 82 ? 2.811 -2.563 -12.160 1.00 98.38 82 PHE A O 1
ATOM 646 N N . MET A 1 83 ? 3.234 -0.537 -13.002 1.00 98.25 83 MET A N 1
ATOM 647 C CA . MET A 1 83 ? 2.376 -0.707 -14.181 1.00 98.25 83 MET A CA 1
ATOM 648 C C . MET A 1 83 ? 2.906 -1.790 -15.130 1.00 98.25 83 MET A C 1
ATOM 650 O O . MET A 1 83 ? 2.118 -2.547 -15.685 1.00 98.25 83 MET A O 1
ATOM 654 N N . GLU A 1 84 ? 4.226 -1.904 -15.286 1.00 98.06 84 GLU A N 1
ATOM 655 C CA . GLU A 1 84 ? 4.851 -2.976 -16.071 1.00 98.06 84 GLU A CA 1
ATOM 656 C C . GLU A 1 84 ? 4.651 -4.357 -15.428 1.00 98.06 84 GLU A C 1
ATOM 658 O O . GLU A 1 84 ? 4.442 -5.342 -16.135 1.00 98.06 84 GLU A O 1
ATOM 663 N N . ALA A 1 85 ? 4.687 -4.436 -14.094 1.00 98.19 85 ALA A N 1
ATOM 664 C CA . ALA A 1 85 ? 4.466 -5.676 -13.351 1.00 98.19 85 ALA A CA 1
ATOM 665 C C . ALA A 1 85 ? 2.994 -6.127 -13.322 1.00 98.19 85 ALA A C 1
ATOM 667 O O . ALA A 1 85 ? 2.730 -7.318 -13.150 1.00 98.19 85 ALA A O 1
ATOM 668 N N . PHE A 1 86 ? 2.053 -5.192 -13.486 1.00 98.12 86 PHE A N 1
ATOM 669 C CA . PHE A 1 86 ? 0.607 -5.432 -13.475 1.00 98.12 86 PHE A CA 1
ATOM 670 C C . PHE A 1 86 ? -0.057 -4.837 -14.729 1.00 98.12 86 PHE A C 1
ATOM 672 O O . PHE A 1 86 ? -0.863 -3.907 -14.619 1.00 98.12 86 PHE A O 1
ATOM 679 N N . PRO A 1 87 ? 0.276 -5.344 -15.932 1.00 97.75 87 PRO A N 1
ATOM 680 C CA . PRO A 1 87 ? -0.217 -4.791 -17.192 1.00 97.75 87 PRO A CA 1
ATOM 681 C C . PRO A 1 87 ? -1.726 -4.992 -17.386 1.00 97.75 87 PRO A C 1
ATOM 683 O O . PRO A 1 87 ? -2.306 -4.405 -18.294 1.00 97.75 87 PRO A O 1
ATOM 686 N N . GLU A 1 88 ? -2.365 -5.833 -16.566 1.00 96.88 88 GLU A N 1
ATOM 687 C CA . GLU A 1 88 ? -3.810 -6.044 -16.580 1.00 96.88 88 GLU A CA 1
ATOM 688 C C . GLU A 1 88 ? -4.603 -4.949 -15.854 1.00 96.88 88 GLU A C 1
ATOM 690 O O . GLU A 1 88 ? -5.827 -4.934 -15.939 1.00 96.88 88 GLU A O 1
ATOM 695 N N . ALA A 1 89 ? -3.937 -4.074 -15.095 1.00 97.19 89 ALA A N 1
ATOM 696 C CA . ALA A 1 89 ? -4.608 -3.016 -14.354 1.00 97.19 89 ALA A CA 1
ATOM 697 C C . ALA A 1 89 ? -4.984 -1.845 -15.277 1.00 97.19 89 ALA A C 1
ATOM 699 O O . ALA A 1 89 ? -4.109 -1.159 -15.802 1.00 97.19 89 ALA A O 1
ATOM 700 N N . ASP A 1 90 ? -6.282 -1.554 -15.398 1.00 97.00 90 ASP A N 1
ATOM 701 C CA . ASP A 1 90 ? -6.770 -0.399 -16.167 1.00 97.00 90 ASP A CA 1
ATOM 702 C C . ASP A 1 90 ? -6.435 0.940 -15.487 1.00 97.00 90 ASP A C 1
ATOM 704 O O . ASP A 1 90 ? -6.155 1.945 -16.143 1.00 97.00 90 ASP A O 1
ATOM 708 N N . ILE A 1 91 ? -6.476 0.962 -14.150 1.00 96.88 91 ILE A N 1
ATOM 709 C CA . ILE A 1 91 ? -6.255 2.153 -13.326 1.00 96.88 91 ILE A CA 1
ATOM 710 C C . ILE A 1 91 ? -5.327 1.794 -12.164 1.00 96.88 91 ILE A C 1
ATOM 712 O O . ILE A 1 91 ? -5.608 0.899 -11.367 1.00 96.88 91 ILE A O 1
ATOM 716 N N . VAL A 1 92 ? -4.238 2.552 -12.012 1.00 97.06 92 VAL A N 1
ATOM 717 C CA . VAL A 1 92 ? -3.334 2.445 -10.861 1.00 97.06 92 VAL A CA 1
ATOM 718 C C . VAL A 1 92 ?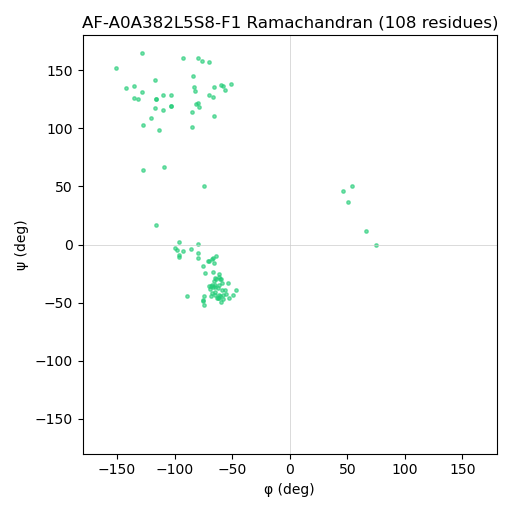 -3.467 3.686 -9.988 1.00 97.06 92 VAL A C 1
ATOM 720 O O . VAL A 1 92 ? -3.106 4.790 -10.386 1.00 97.06 92 VAL A O 1
ATOM 723 N N . VAL A 1 93 ? -3.937 3.491 -8.755 1.00 97.00 93 VAL A N 1
ATOM 724 C CA . VAL A 1 93 ? -4.052 4.562 -7.755 1.00 97.00 93 VAL A CA 1
ATOM 725 C C . VAL A 1 93 ? -2.930 4.456 -6.726 1.00 97.00 93 VAL A C 1
ATOM 727 O O . VAL A 1 93 ? -2.715 3.398 -6.124 1.00 97.00 93 VAL A O 1
ATOM 730 N N . TRP A 1 94 ? -2.220 5.560 -6.493 1.00 96.88 94 TRP A N 1
ATOM 731 C CA . TRP A 1 94 ? -1.251 5.693 -5.406 1.00 96.88 94 TRP A CA 1
ATOM 732 C C . TRP A 1 94 ? -1.967 6.105 -4.119 1.00 96.88 94 TRP A C 1
ATOM 734 O O . TRP A 1 94 ? -2.454 7.228 -4.005 1.00 96.88 94 TRP A O 1
ATOM 744 N N . VAL A 1 95 ? -1.969 5.229 -3.113 1.00 96.44 95 VAL A N 1
ATOM 745 C CA . VAL A 1 95 ? -2.495 5.552 -1.779 1.00 96.44 95 VAL A CA 1
ATOM 746 C C . VAL A 1 95 ? -1.322 5.807 -0.833 1.00 96.44 95 VAL A C 1
ATOM 748 O O . VAL A 1 95 ? -0.468 4.941 -0.626 1.00 96.44 95 VAL A O 1
ATOM 751 N N . ASN A 1 96 ? -1.243 7.016 -0.273 1.00 93.06 96 ASN A N 1
ATOM 752 C CA . ASN A 1 96 ? -0.093 7.463 0.514 1.00 93.06 96 ASN A CA 1
ATOM 753 C C . ASN A 1 96 ? 0.061 6.669 1.822 1.00 93.06 96 ASN A C 1
ATOM 755 O O . ASN A 1 96 ? -0.680 6.874 2.777 1.00 93.06 96 ASN A O 1
ATOM 759 N N . SER A 1 97 ? 1.111 5.845 1.917 1.00 90.62 97 SER A N 1
ATOM 760 C CA . SER A 1 97 ? 1.388 4.970 3.073 1.00 90.62 97 SER A CA 1
ATOM 761 C C . SER A 1 97 ? 1.672 5.699 4.399 1.00 90.62 97 SER A C 1
ATOM 763 O O . SER A 1 97 ? 1.777 5.059 5.443 1.00 90.62 97 SER A O 1
ATOM 765 N N . ILE A 1 98 ? 1.843 7.023 4.350 1.00 91.06 98 ILE A N 1
ATOM 766 C CA . ILE A 1 98 ? 2.177 7.893 5.487 1.00 91.06 98 ILE A CA 1
ATOM 767 C C . ILE A 1 98 ? 1.080 8.908 5.818 1.00 91.06 98 ILE A C 1
ATOM 769 O O . ILE A 1 98 ? 1.344 9.875 6.531 1.00 91.06 98 ILE A O 1
ATOM 773 N N . SER A 1 99 ? -0.132 8.684 5.314 1.00 94.19 99 SER A N 1
ATOM 774 C CA . SER A 1 99 ? -1.322 9.473 5.635 1.00 94.19 99 SER A CA 1
ATOM 775 C C . SER A 1 99 ? -2.284 8.634 6.489 1.00 94.19 99 SER A C 1
ATOM 777 O O . SER A 1 99 ? -3.356 8.276 6.015 1.00 94.19 99 SER A O 1
ATOM 779 N N . PRO A 1 100 ? -1.925 8.275 7.741 1.00 94.38 100 PRO A N 1
ATOM 780 C CA . PRO A 1 100 ? -2.692 7.319 8.551 1.00 94.38 100 PRO A CA 1
ATOM 781 C C . PRO A 1 100 ? -4.087 7.815 8.959 1.00 94.38 100 PRO A C 1
ATOM 783 O O . PRO A 1 100 ? -4.879 7.030 9.464 1.00 94.38 100 PRO A O 1
ATOM 786 N N . PHE A 1 101 ? -4.383 9.102 8.768 1.00 95.19 101 PHE A N 1
ATOM 787 C CA . PHE A 1 101 ? -5.694 9.689 9.050 1.00 95.19 101 PHE A CA 1
ATOM 788 C C . PHE A 1 101 ? -6.569 9.851 7.805 1.00 95.19 101 PHE A C 1
ATOM 790 O O . PHE A 1 101 ? -7.708 10.279 7.944 1.00 95.19 101 PHE A O 1
ATOM 797 N N . GLN A 1 102 ? -6.057 9.520 6.612 1.00 95.81 102 GLN A N 1
ATOM 798 C CA . GLN A 1 102 ? -6.884 9.486 5.411 1.00 95.81 102 GLN A CA 1
ATOM 799 C C . GLN A 1 102 ? -7.906 8.358 5.550 1.00 95.81 102 GLN A C 1
ATOM 801 O O . GLN A 1 102 ? -7.544 7.214 5.824 1.00 95.81 102 GLN A O 1
ATOM 806 N N . THR A 1 103 ? -9.174 8.693 5.369 1.00 96.75 103 THR A N 1
ATOM 807 C CA . THR A 1 103 ? -10.304 7.780 5.552 1.00 96.75 103 THR A CA 1
ATOM 808 C C . THR A 1 103 ? -10.694 7.088 4.246 1.00 96.75 103 THR A C 1
ATOM 810 O O . THR A 1 103 ? -10.387 7.567 3.152 1.00 96.75 103 THR A O 1
ATOM 813 N N . GLY A 1 104 ? -11.415 5.966 4.346 1.00 97.38 104 GLY A N 1
ATOM 814 C CA . GLY A 1 104 ? -11.978 5.299 3.167 1.00 97.38 104 GLY A CA 1
ATOM 815 C C . GLY A 1 104 ? -12.969 6.181 2.398 1.00 97.38 104 GLY A C 1
ATOM 816 O O . GLY A 1 104 ? -12.967 6.175 1.169 1.00 97.38 104 GLY A O 1
ATOM 817 N N . GLU A 1 105 ? -13.746 7.011 3.102 1.00 97.25 105 GLU A N 1
ATOM 818 C CA . GLU A 1 105 ? -14.671 7.968 2.482 1.00 97.25 105 GLU A CA 1
ATOM 819 C C . GLU A 1 105 ? -13.927 8.996 1.616 1.00 97.25 105 GLU A C 1
ATOM 821 O O . GLU A 1 105 ? -14.316 9.239 0.475 1.00 97.25 105 GLU A O 1
ATOM 826 N N . GLU A 1 106 ? -12.831 9.573 2.117 1.00 95.94 106 GLU A N 1
ATOM 827 C CA . GLU A 1 106 ? -12.003 10.505 1.340 1.00 95.94 106 GLU A CA 1
ATOM 828 C C . GLU A 1 106 ? -11.390 9.842 0.107 1.00 95.94 106 GLU A C 1
ATOM 830 O O . GLU A 1 106 ? -11.320 10.475 -0.942 1.00 95.94 106 GLU A O 1
ATOM 835 N N . ILE A 1 107 ? -10.978 8.574 0.208 1.00 96.44 107 ILE A N 1
ATOM 836 C CA . ILE A 1 107 ? -10.470 7.812 -0.940 1.00 96.44 107 ILE A CA 1
ATOM 837 C C . ILE A 1 107 ? -11.574 7.599 -1.983 1.00 96.44 107 ILE A C 1
ATOM 839 O O . ILE A 1 107 ? -11.307 7.722 -3.170 1.00 96.44 107 ILE A O 1
ATOM 843 N N . SER A 1 108 ? -12.806 7.309 -1.556 1.00 95.06 108 SER A N 1
ATOM 844 C CA . SER A 1 108 ? -13.927 7.024 -2.466 1.00 95.06 108 SER A CA 1
ATOM 845 C C . SER A 1 108 ? -14.450 8.238 -3.250 1.00 95.06 108 SER A C 1
ATOM 847 O O . SER A 1 108 ? -15.222 8.074 -4.190 1.00 95.06 108 SER A O 1
ATOM 849 N N . LYS A 1 109 ? -14.067 9.457 -2.850 1.00 92.00 109 LYS A N 1
ATOM 850 C CA . LYS A 1 109 ? -14.529 10.724 -3.448 1.00 92.00 109 LYS A CA 1
ATOM 851 C C . LYS A 1 109 ? -13.632 11.260 -4.567 1.00 92.00 109 LYS A C 1
ATOM 853 O O . LYS A 1 109 ? -13.971 12.293 -5.146 1.00 92.00 109 LYS A O 1
ATOM 858 N N . VAL A 1 110 ? -12.488 10.623 -4.808 1.00 75.81 110 VAL A N 1
ATOM 859 C CA . VAL A 1 110 ? -11.505 11.003 -5.836 1.00 75.81 110 VAL A CA 1
ATOM 860 C C . VAL A 1 110 ? -11.714 10.140 -7.068 1.00 75.81 110 VAL A C 1
ATOM 862 O O . VAL A 1 110 ? -11.692 10.721 -8.174 1.00 75.81 110 VAL A O 1
#

Sequence (110 aa):
MIPARFGSTRLKMKNLALIDGKPMISYVINAAKESGVFDKIIVNSDHHIFKSIADRYNIDFYHRPENLGSSTAKSDSVVADFMEAFPEADIVVWVNSISPFQTGEEISKV

Organism: NCBI:txid408172

Radius of gyration: 13.17 Å; Cα contacts (8 Å, |Δi|>4): 175; chains: 1; bounding box: 32×22×36 Å

Foldseek 3Di:
DEEQAQPDDPDHRQQQDDDPNGRLLVLLLVQQVLLVPDPADEYEYCDCVCVVVCVVSVHHYDNFHNVCSDPPHDPVVSVVSVCVVCVVDPDDDYGYSNCSVNHSNNVNVD